Protein AF-A0A831SNY0-F1 (afdb_monomer_lite)

Secondary structure (DSSP, 8-state):
-HHHHHHTT-SS--HHHHHHHHHHHHHHHHHHHHHIIIII--HHHHHHHHHHHTTPPPPTTTHHHHHHHHHTTSEEEETTEEEESSTHHHHHHHHHS---

pLDDT: mean 84.33, std 10.72, range [51.5, 95.12]

Sequence (100 aa):
MVEYLNAKNKKEAHQEDIDIAVKRMLTSAGVYFDHIWRSDSKDIEKQIMLSITYSKPLPEKSRLALRRLIKKEILCKERDRYKFYVPVFAEWIKENVDEE

Structure (mmCIF, N/CA/C/O backbone):
data_AF-A0A831SNY0-F1
#
_entry.id   AF-A0A831SNY0-F1
#
loop_
_atom_site.group_PDB
_atom_site.id
_atom_site.type_symbol
_atom_site.label_atom_id
_atom_site.label_alt_id
_atom_site.label_comp_id
_atom_site.label_asym_id
_atom_site.label_entity_id
_atom_site.label_seq_id
_atom_site.pdbx_PDB_ins_code
_atom_site.Cartn_x
_atom_site.Cartn_y
_atom_site.Cartn_z
_atom_site.occupancy
_atom_site.B_iso_or_equiv
_atom_site.auth_seq_id
_atom_site.auth_comp_id
_atom_site.auth_asym_id
_atom_site.auth_atom_id
_atom_site.pdbx_PDB_model_num
ATOM 1 N N . MET A 1 1 ? -15.552 -1.779 16.285 1.00 59.34 1 MET A N 1
ATOM 2 C CA . MET A 1 1 ? -16.036 -0.375 16.309 1.00 59.34 1 MET A CA 1
ATOM 3 C C . MET A 1 1 ? -17.364 -0.255 17.045 1.00 59.34 1 MET A C 1
ATOM 5 O O . MET A 1 1 ? -17.410 0.463 18.032 1.00 59.34 1 MET A O 1
ATOM 9 N N . VAL A 1 2 ? -18.396 -1.007 16.641 1.00 61.66 2 VAL A N 1
ATOM 10 C CA . VAL A 1 2 ? -19.705 -1.044 17.325 1.00 61.66 2 VAL A CA 1
ATOM 11 C C . VAL A 1 2 ? -19.565 -1.387 18.814 1.00 61.66 2 VAL A C 1
ATOM 13 O O . VAL A 1 2 ? -20.086 -0.671 19.654 1.00 61.66 2 VAL A O 1
ATOM 16 N N . GLU A 1 3 ? -18.753 -2.386 19.165 1.00 68.25 3 GLU A N 1
ATOM 17 C CA . GLU A 1 3 ? -18.493 -2.747 20.570 1.00 68.25 3 GLU A CA 1
ATOM 18 C C . GLU A 1 3 ? -17.814 -1.633 21.383 1.00 68.25 3 GLU A C 1
ATOM 20 O O . GLU A 1 3 ? -18.108 -1.461 22.558 1.00 68.25 3 GLU A O 1
ATOM 25 N N . TYR A 1 4 ? -16.939 -0.835 20.761 1.00 65.25 4 TYR A N 1
ATOM 26 C CA . TYR A 1 4 ? -16.270 0.291 21.422 1.00 65.25 4 TYR A CA 1
ATOM 27 C C . TYR A 1 4 ? -17.225 1.470 21.652 1.00 65.25 4 TYR A C 1
ATOM 29 O O . TYR A 1 4 ? -17.183 2.094 22.710 1.00 65.25 4 TYR A O 1
ATOM 37 N N . LEU A 1 5 ? -18.108 1.746 20.688 1.00 63.53 5 LEU A N 1
ATOM 38 C CA . LEU A 1 5 ? -19.162 2.753 20.825 1.00 63.53 5 LEU A CA 1
ATOM 39 C C . LEU A 1 5 ? -20.203 2.329 21.871 1.00 63.53 5 LEU A C 1
ATOM 41 O O . LEU A 1 5 ? -20.567 3.134 22.728 1.00 63.53 5 LEU A O 1
ATOM 45 N N . ASN A 1 6 ? -20.586 1.048 21.871 1.00 71.56 6 ASN A N 1
ATOM 46 C CA . ASN A 1 6 ? -21.494 0.461 22.857 1.00 71.56 6 ASN A CA 1
ATOM 47 C C . ASN A 1 6 ? -20.893 0.487 24.268 1.00 71.56 6 ASN A C 1
ATOM 49 O O . ASN A 1 6 ? -21.571 0.886 25.210 1.00 71.56 6 ASN A O 1
ATOM 53 N N . ALA A 1 7 ? -19.605 0.156 24.419 1.00 72.69 7 ALA A N 1
ATOM 54 C CA . ALA A 1 7 ? -18.897 0.264 25.697 1.00 72.69 7 ALA A CA 1
ATOM 55 C C . ALA A 1 7 ? -18.819 1.712 26.218 1.00 72.69 7 ALA A C 1
ATOM 57 O O . ALA A 1 7 ? -18.719 1.929 27.424 1.00 72.69 7 ALA A O 1
ATOM 58 N N . LYS A 1 8 ? -18.888 2.707 25.324 1.00 71.00 8 LYS A N 1
ATOM 59 C CA . LYS A 1 8 ? -18.956 4.135 25.667 1.00 71.00 8 LYS A CA 1
ATOM 60 C C . LYS A 1 8 ? -20.384 4.694 25.734 1.00 71.00 8 LYS A C 1
ATOM 62 O O . LYS A 1 8 ? -20.532 5.898 25.924 1.00 71.00 8 LYS A O 1
ATOM 67 N N . ASN A 1 9 ? -21.420 3.859 25.584 1.00 74.56 9 ASN A N 1
ATOM 68 C CA . ASN A 1 9 ? -22.834 4.266 25.535 1.00 74.56 9 ASN A CA 1
ATOM 69 C C . ASN A 1 9 ? -23.129 5.403 24.531 1.00 74.56 9 ASN A C 1
ATOM 71 O O . ASN A 1 9 ? -24.075 6.177 24.697 1.00 74.56 9 ASN A O 1
ATOM 75 N N . LYS A 1 10 ? -22.318 5.518 23.474 1.00 65.25 10 LYS A N 1
ATOM 76 C CA . LYS A 1 10 ? -22.508 6.529 22.432 1.00 65.25 10 LYS A CA 1
ATOM 77 C C . LYS A 1 10 ? -23.551 6.043 21.427 1.00 65.25 10 LYS A C 1
ATOM 79 O O . LYS A 1 10 ? -23.416 4.957 20.872 1.00 65.25 10 LYS A O 1
ATOM 84 N N . LYS A 1 11 ? -24.579 6.865 21.187 1.00 71.44 11 LYS A N 1
ATOM 85 C CA . LYS A 1 11 ? -25.629 6.614 20.180 1.00 71.44 11 LYS A CA 1
ATOM 86 C C . LYS A 1 11 ? -25.254 7.107 18.780 1.00 71.44 11 LYS A C 1
ATOM 88 O O . LYS A 1 11 ? -25.817 6.628 17.804 1.00 71.44 11 LYS A O 1
ATOM 93 N N . GLU A 1 12 ? -24.293 8.022 18.693 1.00 72.75 12 GLU A N 1
ATOM 94 C CA . GLU A 1 12 ? -23.786 8.602 17.450 1.00 72.75 12 GLU A CA 1
ATOM 95 C C . GLU A 1 12 ? -22.256 8.504 17.435 1.00 72.75 12 GLU A C 1
ATOM 97 O O . GLU A 1 12 ? -21.601 8.673 18.469 1.00 72.75 12 GLU A O 1
ATOM 102 N N . ALA A 1 13 ? -21.685 8.183 16.273 1.00 68.88 13 ALA A N 1
ATOM 103 C CA . ALA A 1 13 ? -20.241 8.160 16.077 1.00 68.88 13 ALA A CA 1
ATOM 104 C C . ALA A 1 13 ? -19.777 9.548 15.631 1.00 68.88 13 ALA A C 1
ATOM 106 O O . ALA A 1 13 ? -20.222 10.047 14.597 1.00 68.88 13 ALA A O 1
ATOM 107 N N . HIS A 1 14 ? -18.868 10.151 16.391 1.00 77.31 14 HIS A N 1
ATOM 108 C CA . HIS A 1 14 ? -18.211 11.389 15.981 1.00 77.31 14 HIS A CA 1
ATOM 109 C C . HIS A 1 14 ? -16.896 11.078 15.261 1.00 77.31 14 HIS A C 1
ATOM 111 O O . HIS A 1 14 ? -16.378 9.963 15.349 1.00 77.31 14 HIS A O 1
ATOM 117 N N . GLN A 1 15 ? -16.340 12.069 14.559 1.00 75.19 15 GLN A N 1
ATOM 118 C CA . GLN A 1 15 ? -15.098 11.915 13.792 1.00 75.19 15 GLN A CA 1
ATOM 119 C C . GLN A 1 15 ? -13.963 11.308 14.632 1.00 75.19 15 GLN A C 1
ATOM 121 O O . GLN A 1 15 ? -13.292 10.385 14.190 1.00 75.19 15 GLN A O 1
ATOM 126 N N . GLU A 1 16 ? -13.831 11.717 15.893 1.00 75.56 16 GLU A N 1
ATOM 127 C CA . GLU A 1 16 ? -12.830 11.173 16.818 1.00 75.56 16 GLU A CA 1
ATOM 128 C C . GLU A 1 16 ? -12.983 9.662 17.062 1.00 75.56 16 GLU A C 1
ATOM 130 O O . GLU A 1 16 ? -12.000 8.940 17.230 1.00 75.56 16 GLU A O 1
ATOM 135 N N . ASP A 1 17 ? -14.216 9.147 17.081 1.00 71.56 17 ASP A N 1
ATOM 136 C CA . ASP A 1 17 ? -14.464 7.717 17.260 1.00 71.56 17 ASP A CA 1
ATOM 137 C C . ASP A 1 17 ? -14.088 6.926 15.995 1.00 71.56 17 ASP A C 1
ATOM 139 O O . ASP A 1 17 ? -13.619 5.786 16.096 1.00 71.56 17 ASP A O 1
ATOM 143 N N . ILE A 1 18 ? -14.253 7.545 14.819 1.00 73.50 18 ILE A N 1
ATOM 144 C CA . ILE A 1 18 ? -13.765 7.026 13.536 1.00 73.50 18 ILE A CA 1
ATOM 145 C C . ILE A 1 18 ? -12.238 6.981 13.557 1.00 73.50 18 ILE A C 1
ATOM 147 O O . ILE A 1 18 ? -11.663 5.924 13.295 1.00 73.50 18 ILE A O 1
ATOM 151 N N . ASP A 1 19 ? -11.582 8.065 13.962 1.00 73.38 19 ASP A N 1
ATOM 152 C CA . ASP A 1 19 ? -10.121 8.154 14.001 1.00 73.38 19 ASP A CA 1
ATOM 153 C C . ASP A 1 19 ? -9.514 7.116 14.959 1.00 73.38 19 ASP A C 1
ATOM 155 O O . ASP A 1 19 ? -8.515 6.467 14.644 1.00 73.38 19 ASP A O 1
ATOM 159 N N . ILE A 1 20 ? -10.147 6.877 16.114 1.00 75.38 20 ILE A N 1
ATOM 160 C CA . ILE A 1 20 ? -9.724 5.828 17.055 1.00 75.38 20 ILE A CA 1
ATOM 161 C C . ILE A 1 20 ? -9.901 4.433 16.449 1.00 75.38 20 ILE A C 1
ATOM 163 O O . ILE A 1 20 ? -9.044 3.564 16.637 1.00 75.38 20 ILE A O 1
ATOM 167 N N . ALA A 1 21 ? -11.000 4.189 15.736 1.00 72.50 21 ALA A N 1
ATOM 168 C CA . ALA A 1 21 ? -11.224 2.911 15.071 1.00 72.50 21 ALA A CA 1
ATOM 169 C C . ALA A 1 21 ? -10.194 2.669 13.958 1.00 72.50 21 ALA A C 1
ATOM 171 O O . ALA A 1 21 ? -9.653 1.566 13.870 1.00 72.50 21 ALA A O 1
ATOM 172 N N . VAL A 1 22 ? -9.873 3.702 13.176 1.00 68.94 22 VAL A N 1
ATOM 173 C CA . VAL A 1 22 ? -8.832 3.667 12.142 1.00 68.94 22 VAL A CA 1
ATOM 174 C C . VAL A 1 22 ? -7.467 3.397 12.766 1.00 68.94 22 VAL A C 1
ATOM 176 O O . VAL A 1 22 ? -6.788 2.479 12.318 1.00 68.94 22 VAL A O 1
ATOM 179 N N . LYS A 1 23 ? -7.096 4.086 13.854 1.00 69.19 23 LYS A N 1
ATOM 180 C CA . LYS A 1 23 ? -5.837 3.832 14.579 1.00 69.19 23 LYS A CA 1
ATOM 181 C C . LYS A 1 23 ? -5.736 2.403 15.102 1.00 69.19 23 LYS A C 1
ATOM 183 O O . LYS A 1 23 ? -4.704 1.762 14.941 1.00 69.19 23 LYS A O 1
ATOM 188 N N . ARG A 1 24 ? -6.811 1.865 15.686 1.00 71.56 24 ARG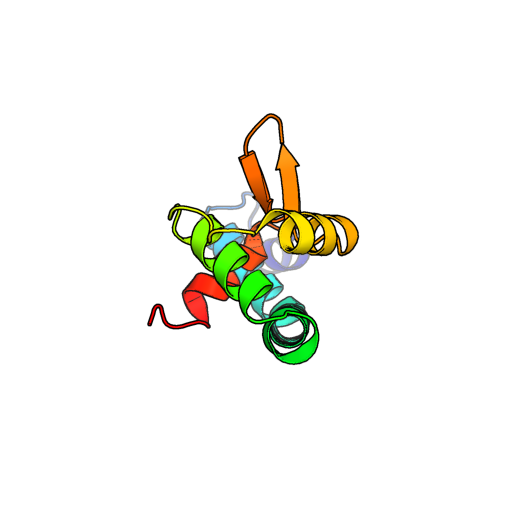 A N 1
ATOM 189 C CA . ARG A 1 24 ? -6.830 0.466 16.150 1.00 71.56 24 ARG A CA 1
ATOM 190 C C . ARG A 1 24 ? -6.693 -0.516 14.991 1.00 71.56 24 ARG A C 1
ATOM 192 O O . ARG A 1 24 ? -5.938 -1.476 15.103 1.00 71.56 24 ARG A O 1
ATOM 199 N N . MET A 1 25 ? -7.382 -0.258 13.879 1.00 71.38 25 MET A N 1
ATOM 200 C CA . MET A 1 25 ? -7.252 -1.065 12.667 1.00 71.38 25 MET A CA 1
ATOM 201 C C . MET A 1 25 ? -5.828 -0.997 12.105 1.00 71.38 25 MET A C 1
ATOM 203 O O . MET A 1 25 ? -5.278 -2.034 11.758 1.00 71.38 25 MET A O 1
ATOM 207 N N . LEU A 1 26 ? -5.216 0.190 12.078 1.00 67.56 26 LEU A N 1
ATOM 208 C CA . LEU A 1 26 ? -3.819 0.408 11.700 1.00 67.56 26 LEU A CA 1
ATOM 209 C C . LEU A 1 26 ? -2.858 -0.366 12.597 1.00 67.56 26 LEU A C 1
ATOM 211 O O . LEU A 1 26 ? -1.929 -0.969 12.085 1.00 67.56 26 LEU A O 1
ATOM 215 N N . THR A 1 27 ? -3.080 -0.412 13.911 1.00 67.44 27 THR A N 1
ATOM 216 C CA . THR A 1 27 ? -2.237 -1.211 14.816 1.00 67.44 27 THR A CA 1
ATOM 217 C C . THR A 1 27 ? -2.350 -2.706 14.512 1.00 67.44 27 THR A C 1
ATOM 219 O O . THR A 1 27 ? -1.340 -3.403 14.467 1.00 67.44 27 THR A O 1
ATOM 222 N N . SER A 1 28 ? -3.560 -3.212 14.257 1.00 70.38 28 SER A N 1
ATOM 223 C CA . SER A 1 28 ? -3.776 -4.630 13.937 1.00 70.38 28 SER A CA 1
ATOM 224 C C . SER A 1 28 ? -3.287 -5.013 12.534 1.00 70.38 28 SER A C 1
ATOM 226 O O . SER A 1 28 ? -2.750 -6.101 12.349 1.00 70.38 28 SER A O 1
ATOM 228 N N . ALA A 1 29 ? -3.445 -4.124 11.552 1.00 77.44 29 ALA A N 1
ATOM 229 C CA . ALA A 1 29 ? -2.991 -4.316 10.174 1.00 77.44 29 ALA A CA 1
ATOM 230 C C . ALA A 1 29 ? -1.530 -3.890 9.958 1.00 77.44 29 ALA A C 1
ATOM 232 O O . ALA A 1 29 ? -0.940 -4.222 8.935 1.00 77.44 29 ALA A O 1
ATOM 233 N N . GLY A 1 30 ? -0.927 -3.185 10.915 1.00 81.31 30 GLY A N 1
ATOM 234 C CA . GLY A 1 30 ? 0.400 -2.588 10.788 1.00 81.31 30 GLY A CA 1
ATOM 235 C C . GLY A 1 30 ? 1.491 -3.626 10.576 1.00 81.31 30 GLY A C 1
ATOM 236 O O . GLY A 1 30 ? 2.376 -3.407 9.764 1.00 81.31 30 GLY A O 1
ATOM 237 N N . VAL A 1 31 ? 1.379 -4.798 11.209 1.00 84.81 31 VAL A N 1
ATOM 238 C CA . VAL A 1 31 ? 2.301 -5.926 10.978 1.00 84.81 31 VAL A CA 1
ATOM 239 C C . VAL A 1 31 ? 2.191 -6.451 9.543 1.00 84.81 31 VAL A C 1
ATOM 241 O O . VAL A 1 31 ? 3.195 -6.781 8.920 1.00 84.81 31 VAL A O 1
ATOM 244 N N . TYR A 1 32 ? 0.975 -6.499 8.995 1.00 85.19 32 TYR A N 1
ATOM 245 C CA . TYR A 1 32 ? 0.746 -6.915 7.613 1.00 85.19 32 TYR A CA 1
ATOM 246 C C . TYR A 1 32 ? 1.292 -5.883 6.617 1.00 85.19 32 TYR A C 1
ATOM 248 O O . TYR A 1 32 ? 1.975 -6.250 5.664 1.00 85.19 32 TYR A O 1
ATOM 256 N N . PHE A 1 33 ? 1.055 -4.593 6.859 1.00 90.56 33 PHE A N 1
ATOM 257 C CA . PHE A 1 33 ? 1.593 -3.513 6.030 1.00 90.56 33 PHE A CA 1
ATOM 258 C C . PHE A 1 33 ? 3.118 -3.424 6.103 1.00 90.56 33 PHE A C 1
ATOM 260 O O . PHE A 1 33 ? 3.755 -3.281 5.061 1.00 90.56 33 PHE A O 1
ATOM 267 N N . ASP A 1 34 ? 3.704 -3.598 7.288 1.00 90.88 34 ASP A N 1
ATOM 268 C CA . ASP A 1 34 ? 5.155 -3.660 7.467 1.00 90.88 34 ASP A CA 1
ATOM 269 C C . ASP A 1 34 ? 5.757 -4.844 6.705 1.00 90.88 34 ASP A C 1
ATOM 271 O O . ASP A 1 34 ? 6.744 -4.676 5.990 1.00 90.88 34 ASP A O 1
ATOM 275 N N . HIS A 1 35 ? 5.118 -6.016 6.755 1.00 90.50 35 HIS A N 1
ATOM 276 C CA . HIS A 1 35 ? 5.550 -7.176 5.980 1.00 90.50 35 HIS A CA 1
ATOM 277 C C . HIS A 1 35 ? 5.467 -6.925 4.469 1.00 90.50 35 HIS A C 1
ATOM 279 O O . HIS A 1 35 ? 6.438 -7.176 3.747 1.00 90.50 35 HIS A O 1
ATOM 285 N N . ILE A 1 36 ? 4.351 -6.361 3.984 1.00 91.44 36 ILE A N 1
ATOM 286 C CA . ILE A 1 36 ? 4.223 -5.989 2.570 1.00 91.44 36 ILE A CA 1
ATOM 287 C C . ILE A 1 36 ? 5.329 -5.014 2.176 1.00 91.44 36 ILE A C 1
ATOM 289 O O . ILE A 1 36 ? 5.956 -5.173 1.126 1.00 91.44 36 ILE A O 1
ATOM 293 N N . TRP A 1 37 ? 5.555 -3.994 3.000 1.00 93.44 37 TRP A N 1
ATOM 294 C CA . TRP A 1 37 ? 6.529 -2.951 2.737 1.00 93.44 37 TRP A CA 1
ATOM 295 C C . TRP A 1 37 ? 7.950 -3.510 2.720 1.00 93.44 37 TRP A C 1
ATOM 297 O O . TRP A 1 37 ? 8.664 -3.330 1.736 1.00 93.44 37 TRP A O 1
ATOM 307 N N . ARG A 1 38 ? 8.375 -4.214 3.770 1.00 92.06 38 ARG A N 1
ATOM 308 C CA . ARG A 1 38 ? 9.767 -4.653 3.941 1.00 92.06 38 ARG A CA 1
ATOM 309 C C . ARG A 1 38 ? 10.118 -5.889 3.126 1.00 92.06 38 ARG A C 1
ATOM 311 O O . ARG A 1 38 ? 11.217 -5.936 2.576 1.00 92.06 38 ARG A O 1
ATOM 318 N N . SER A 1 39 ? 9.224 -6.872 3.069 1.00 89.12 39 SER A N 1
ATOM 319 C CA . SER A 1 39 ? 9.533 -8.215 2.567 1.00 89.12 39 SER A CA 1
ATOM 320 C C . SER A 1 39 ? 8.968 -8.474 1.175 1.00 89.12 39 SER A C 1
ATOM 322 O O . SER A 1 39 ? 9.682 -8.999 0.320 1.00 89.12 39 SER A O 1
ATOM 324 N N . ASP A 1 40 ? 7.728 -8.057 0.91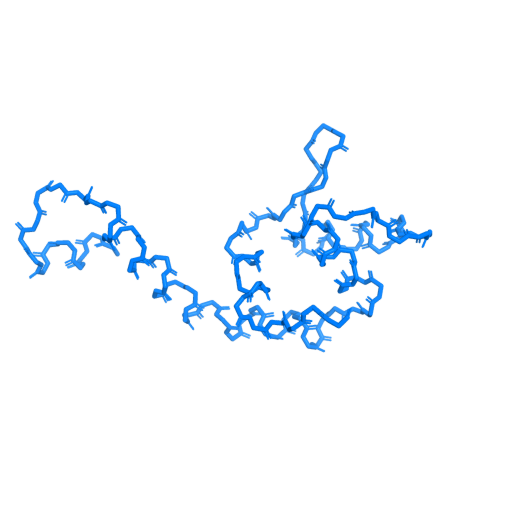0 1.00 89.56 40 ASP A N 1
ATOM 325 C CA . ASP A 1 40 ? 7.059 -8.409 -0.349 1.00 89.56 40 ASP A CA 1
ATOM 326 C C . ASP A 1 40 ? 7.184 -7.346 -1.443 1.00 89.56 40 ASP A C 1
ATOM 328 O O . ASP A 1 40 ? 6.878 -7.634 -2.606 1.00 89.56 40 ASP A O 1
ATOM 332 N N . SER A 1 41 ? 7.634 -6.133 -1.119 1.00 91.44 41 SER A N 1
ATOM 333 C CA . SER A 1 41 ? 7.736 -5.021 -2.073 1.00 91.44 41 SER A CA 1
ATOM 334 C C . SER A 1 41 ? 9.172 -4.753 -2.507 1.00 91.44 41 SER A C 1
ATOM 336 O O . SER A 1 41 ? 10.073 -4.548 -1.693 1.00 91.44 41 SER A O 1
ATOM 338 N N . LYS A 1 42 ? 9.379 -4.689 -3.825 1.00 93.56 42 LYS A N 1
ATOM 339 C CA . LYS A 1 42 ? 10.662 -4.269 -4.421 1.00 93.56 42 LYS A CA 1
ATOM 340 C C . LYS A 1 42 ? 10.831 -2.752 -4.351 1.00 93.56 42 LYS A C 1
ATOM 342 O O . LYS A 1 42 ? 9.841 -2.034 -4.286 1.00 93.56 42 LYS A O 1
ATOM 347 N N . ASP A 1 43 ? 12.053 -2.248 -4.492 1.00 92.56 43 ASP A N 1
ATOM 348 C CA . ASP A 1 43 ? 12.327 -0.802 -4.381 1.00 92.56 43 ASP A CA 1
ATOM 349 C C . ASP A 1 43 ? 11.524 0.043 -5.374 1.00 92.56 43 ASP A C 1
ATOM 351 O O . ASP A 1 43 ? 10.920 1.042 -5.001 1.00 92.56 43 ASP A O 1
ATOM 355 N N . ILE A 1 44 ? 11.399 -0.413 -6.623 1.00 94.06 44 ILE A N 1
ATOM 356 C CA . ILE A 1 44 ? 10.550 0.262 -7.615 1.00 94.06 44 ILE A CA 1
ATOM 357 C C . ILE A 1 44 ? 9.058 0.231 -7.238 1.00 94.06 44 ILE A C 1
ATOM 359 O O . ILE A 1 44 ? 8.317 1.154 -7.563 1.00 94.06 44 ILE A O 1
ATOM 363 N N . GLU A 1 45 ? 8.600 -0.820 -6.551 1.00 94.62 45 GLU A N 1
ATOM 364 C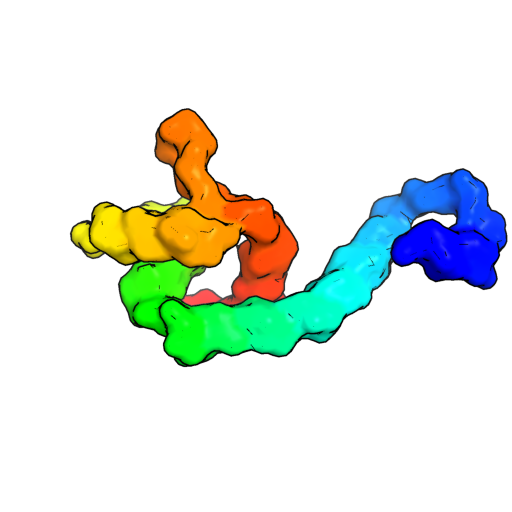 CA . GLU A 1 45 ? 7.221 -0.938 -6.062 1.00 94.62 45 GLU A CA 1
ATOM 365 C C . GLU A 1 45 ? 6.994 0.016 -4.876 1.00 94.62 45 GLU A C 1
ATOM 367 O O . GLU A 1 45 ? 5.985 0.719 -4.854 1.00 94.62 45 GLU A O 1
ATOM 372 N N . LYS A 1 46 ? 7.967 0.122 -3.960 1.00 95.12 46 LYS A N 1
ATOM 373 C CA . LYS A 1 46 ? 7.979 1.101 -2.860 1.00 95.12 46 LYS A CA 1
ATOM 374 C C . LYS A 1 46 ? 7.947 2.536 -3.376 1.00 95.12 46 LYS A C 1
ATOM 376 O O . LYS A 1 46 ? 7.102 3.311 -2.941 1.00 95.12 46 LYS A O 1
ATOM 381 N N . GLN A 1 47 ? 8.785 2.870 -4.358 1.00 94.69 47 GLN A N 1
ATOM 382 C CA . GLN A 1 47 ? 8.792 4.200 -4.976 1.00 94.69 47 GLN A CA 1
ATOM 383 C C . GLN A 1 47 ? 7.449 4.544 -5.625 1.00 94.69 47 GLN A C 1
ATOM 385 O O . GLN A 1 47 ? 6.961 5.656 -5.467 1.00 94.69 47 GLN A O 1
ATOM 390 N N . ILE A 1 48 ? 6.811 3.594 -6.315 1.00 94.88 48 ILE A N 1
ATOM 391 C CA . ILE A 1 48 ? 5.466 3.799 -6.874 1.00 94.88 48 ILE A CA 1
ATOM 392 C C . ILE A 1 48 ? 4.441 4.063 -5.766 1.00 94.88 48 ILE A C 1
ATOM 394 O O . ILE A 1 48 ? 3.624 4.972 -5.906 1.00 94.88 48 ILE A O 1
ATOM 398 N N . MET A 1 49 ? 4.469 3.279 -4.685 1.00 94.94 49 MET A N 1
ATOM 399 C CA . MET A 1 49 ? 3.567 3.465 -3.547 1.00 94.94 49 MET A CA 1
ATOM 400 C C . MET A 1 49 ? 3.766 4.842 -2.900 1.00 94.94 49 MET A C 1
ATOM 402 O O . MET A 1 49 ? 2.779 5.539 -2.691 1.00 94.94 49 MET A O 1
ATOM 406 N N . LEU A 1 50 ? 5.013 5.284 -2.697 1.00 95.06 50 LEU A N 1
ATOM 407 C CA . LEU A 1 50 ? 5.331 6.639 -2.223 1.00 95.06 50 LEU A CA 1
ATOM 408 C C . LEU A 1 50 ? 4.813 7.710 -3.185 1.00 95.06 50 LEU A C 1
ATOM 410 O O . LEU A 1 50 ? 4.132 8.639 -2.756 1.00 95.06 50 LEU A O 1
ATOM 414 N N . SER A 1 51 ? 5.056 7.563 -4.490 1.00 94.12 51 SER A N 1
ATOM 415 C CA . SER A 1 51 ? 4.560 8.518 -5.483 1.00 94.12 51 SER A CA 1
ATOM 416 C C . SER A 1 51 ? 3.039 8.655 -5.442 1.00 94.12 51 SER A C 1
ATOM 418 O O . SER A 1 51 ? 2.523 9.764 -5.541 1.00 94.12 51 SER A O 1
ATOM 420 N N . ILE A 1 52 ? 2.305 7.558 -5.249 1.00 93.88 52 ILE A N 1
ATOM 421 C CA . ILE A 1 52 ? 0.842 7.601 -5.120 1.00 93.88 52 ILE A CA 1
ATOM 422 C C . ILE A 1 52 ? 0.430 8.254 -3.794 1.00 93.88 52 ILE A C 1
ATOM 424 O O . ILE A 1 52 ? -0.452 9.113 -3.802 1.00 93.88 52 ILE A O 1
ATOM 428 N N . THR A 1 53 ? 1.073 7.895 -2.680 1.00 94.25 53 THR A N 1
ATOM 429 C CA . THR A 1 53 ? 0.791 8.452 -1.345 1.00 94.25 53 THR A CA 1
ATOM 430 C C . THR A 1 53 ? 0.989 9.969 -1.297 1.00 94.25 53 THR A C 1
ATOM 432 O O . THR A 1 53 ? 0.132 10.680 -0.774 1.00 94.25 53 THR A O 1
ATOM 435 N N . TYR A 1 54 ? 2.074 10.472 -1.891 1.00 93.00 54 TYR A N 1
ATOM 436 C CA . TYR A 1 54 ? 2.439 11.895 -1.888 1.00 93.00 54 TYR A CA 1
ATOM 437 C C . TYR A 1 54 ? 2.037 12.639 -3.169 1.00 93.00 54 TYR A C 1
ATOM 439 O O . TYR A 1 54 ? 2.423 13.787 -3.370 1.00 93.00 54 TYR A O 1
ATOM 447 N N . SER A 1 55 ? 1.254 12.007 -4.050 1.00 90.88 55 SER A N 1
ATOM 448 C CA . SER A 1 55 ? 0.830 12.586 -5.337 1.00 90.88 55 SER A CA 1
ATOM 449 C C . SER A 1 55 ? 1.993 13.096 -6.213 1.00 90.88 55 SER A C 1
ATOM 451 O O . SER A 1 55 ? 1.849 14.076 -6.945 1.00 90.88 55 SER A O 1
ATOM 453 N N . LYS A 1 56 ? 3.146 12.419 -6.160 1.00 91.94 56 LYS A N 1
ATOM 454 C CA . LYS A 1 56 ? 4.319 12.688 -7.003 1.00 91.94 56 LYS A CA 1
ATOM 455 C C . LYS A 1 56 ? 4.231 11.940 -8.344 1.00 91.94 56 LYS A C 1
ATOM 457 O O . LYS A 1 56 ? 3.499 10.953 -8.465 1.00 91.94 56 LYS A O 1
ATOM 462 N N . PRO A 1 57 ? 5.001 12.361 -9.364 1.00 91.62 57 PRO A N 1
ATOM 463 C CA . PRO A 1 57 ? 5.136 11.606 -10.604 1.00 91.62 57 PRO A CA 1
ATOM 464 C C . PRO A 1 57 ? 5.581 10.160 -10.351 1.00 91.62 57 PRO A C 1
ATOM 466 O O . PRO A 1 57 ? 6.367 9.879 -9.444 1.00 91.62 57 PRO A O 1
ATOM 469 N N . LEU A 1 58 ? 5.080 9.230 -11.166 1.00 91.38 58 LEU A N 1
ATOM 470 C CA . LEU A 1 58 ? 5.517 7.838 -11.104 1.00 91.38 58 LEU A CA 1
ATOM 471 C C . LEU A 1 58 ? 6.929 7.701 -11.696 1.00 91.38 58 LEU A C 1
ATOM 473 O O . LEU A 1 58 ? 7.214 8.344 -12.708 1.00 91.38 58 LEU A O 1
ATOM 477 N N . PRO A 1 59 ? 7.778 6.817 -11.142 1.00 90.62 59 PRO A N 1
ATOM 478 C CA . PRO A 1 59 ? 9.089 6.534 -11.710 1.00 90.62 59 PRO A CA 1
ATOM 479 C C . PRO A 1 59 ? 9.012 6.080 -13.173 1.00 90.62 59 PRO A C 1
ATOM 481 O O . PRO A 1 59 ? 8.054 5.407 -13.594 1.00 90.62 59 PRO A O 1
ATOM 484 N N . GLU A 1 60 ? 10.060 6.384 -13.940 1.00 85.69 60 GLU A N 1
ATOM 485 C CA . GLU A 1 60 ? 10.224 5.844 -15.287 1.00 85.69 60 GLU A CA 1
ATOM 486 C C . GLU A 1 60 ? 10.216 4.305 -15.259 1.00 85.69 60 GLU A C 1
ATOM 488 O O . GLU A 1 60 ? 10.670 3.667 -14.311 1.00 85.69 60 GLU A O 1
ATOM 493 N N . LYS A 1 61 ? 9.679 3.673 -16.312 1.00 86.44 61 LYS A N 1
ATOM 494 C CA . LYS A 1 61 ? 9.599 2.199 -16.445 1.00 86.44 61 LYS A CA 1
ATOM 495 C C . LYS A 1 61 ? 8.787 1.487 -15.339 1.00 86.44 61 LYS A C 1
ATOM 497 O O . LYS A 1 61 ? 8.911 0.277 -15.151 1.00 86.44 61 LYS A O 1
ATOM 502 N N . SER A 1 62 ? 7.849 2.180 -14.696 1.00 90.88 62 SER A N 1
ATOM 503 C CA . SER A 1 62 ? 6.957 1.645 -13.646 1.00 90.88 62 SER A CA 1
ATOM 504 C C . SER A 1 62 ? 5.920 0.604 -14.109 1.00 90.88 62 SER A C 1
ATOM 506 O O . SER A 1 62 ? 5.319 -0.081 -13.282 1.00 90.88 62 SER A O 1
ATOM 508 N N . ARG A 1 63 ? 5.708 0.411 -15.421 1.00 91.19 63 ARG A N 1
ATOM 509 C CA . ARG A 1 63 ? 4.604 -0.409 -15.976 1.00 91.19 63 ARG A CA 1
ATOM 510 C C . ARG A 1 63 ? 4.547 -1.849 -15.446 1.00 91.19 63 ARG A C 1
ATOM 512 O O . ARG A 1 63 ? 3.460 -2.349 -15.160 1.00 91.19 63 ARG A O 1
ATOM 519 N N . LEU A 1 64 ? 5.688 -2.536 -15.347 1.00 93.31 64 LEU A N 1
ATOM 520 C CA . LEU A 1 64 ? 5.732 -3.921 -14.853 1.00 93.31 64 LEU A CA 1
ATOM 521 C C . LEU A 1 64 ? 5.480 -3.996 -13.342 1.00 93.31 64 LEU A C 1
ATOM 523 O O . LEU A 1 64 ? 4.767 -4.890 -12.891 1.00 93.31 64 LEU A O 1
ATOM 527 N N . ALA A 1 65 ? 6.031 -3.051 -12.582 1.00 94.12 65 ALA A N 1
ATOM 528 C CA . ALA A 1 65 ? 5.849 -2.964 -11.137 1.00 94.12 65 ALA A CA 1
ATOM 529 C C . ALA A 1 65 ? 4.397 -2.609 -10.767 1.00 94.12 65 ALA A C 1
ATOM 531 O O . ALA A 1 65 ? 3.807 -3.273 -9.922 1.00 94.12 65 ALA A O 1
ATOM 532 N N . LEU A 1 66 ? 3.763 -1.681 -11.495 1.00 93.69 66 LEU A N 1
ATOM 533 C CA . LEU A 1 66 ? 2.333 -1.370 -11.357 1.00 93.69 66 LEU A CA 1
ATOM 534 C C . LEU A 1 66 ? 1.452 -2.608 -11.551 1.00 93.69 66 LEU A C 1
ATOM 536 O O . LEU A 1 66 ? 0.559 -2.870 -10.752 1.00 93.69 66 LEU A O 1
ATOM 540 N N . ARG A 1 67 ? 1.720 -3.412 -12.589 1.00 93.50 67 ARG A N 1
ATOM 541 C CA . ARG A 1 67 ? 0.970 -4.658 -12.825 1.00 93.50 67 ARG A CA 1
ATOM 542 C C . ARG A 1 67 ? 1.123 -5.657 -11.681 1.00 93.50 67 ARG A C 1
ATOM 544 O O . ARG A 1 67 ? 0.157 -6.341 -11.357 1.00 93.50 67 ARG A O 1
ATOM 551 N N . ARG A 1 68 ? 2.313 -5.756 -11.078 1.00 93.56 68 ARG A N 1
ATOM 552 C CA . ARG A 1 68 ? 2.544 -6.627 -9.915 1.00 93.56 68 ARG A CA 1
ATOM 553 C C . ARG A 1 68 ? 1.785 -6.133 -8.693 1.00 93.56 68 ARG A C 1
ATOM 555 O O . ARG A 1 68 ? 1.099 -6.936 -8.077 1.00 93.56 68 ARG A O 1
ATOM 562 N N . LEU A 1 69 ? 1.854 -4.836 -8.398 1.00 94.06 69 LEU A N 1
ATOM 563 C CA . LEU A 1 69 ? 1.112 -4.221 -7.296 1.00 94.06 69 LEU A CA 1
ATOM 564 C C . LEU A 1 69 ? -0.404 -4.399 -7.448 1.00 94.06 69 LEU A C 1
ATOM 566 O O . LEU A 1 69 ? -1.083 -4.664 -6.462 1.00 94.06 69 LEU A O 1
ATOM 570 N N . ILE A 1 70 ? -0.923 -4.336 -8.678 1.00 93.94 70 ILE A N 1
ATOM 571 C CA . ILE A 1 70 ? -2.335 -4.631 -8.957 1.00 93.94 70 ILE A CA 1
ATOM 572 C C . ILE A 1 70 ? -2.656 -6.108 -8.747 1.00 93.94 70 ILE A C 1
ATOM 574 O O . ILE A 1 70 ? -3.648 -6.438 -8.108 1.00 93.94 70 ILE A O 1
ATOM 578 N N . LYS A 1 71 ? -1.811 -7.014 -9.251 1.00 93.31 71 LYS A N 1
ATOM 579 C CA . LYS A 1 71 ? -2.009 -8.461 -9.079 1.00 93.31 71 LYS A CA 1
ATOM 580 C C . LYS A 1 71 ? -1.954 -8.891 -7.605 1.00 93.31 71 LYS A C 1
ATOM 582 O O . LYS A 1 71 ? -2.602 -9.863 -7.246 1.00 93.31 71 LYS A O 1
ATOM 587 N N . LYS A 1 72 ? -1.174 -8.187 -6.782 1.00 90.00 72 LYS A N 1
ATOM 588 C CA . LYS A 1 72 ? -1.083 -8.380 -5.326 1.00 90.00 72 LYS A CA 1
ATOM 589 C C . LYS A 1 72 ? -2.239 -7.730 -4.553 1.00 90.00 72 LYS A C 1
ATOM 591 O O . LYS A 1 72 ? -2.202 -7.741 -3.333 1.00 90.00 72 LYS A O 1
ATOM 596 N N . GLU A 1 73 ? -3.197 -7.104 -5.240 1.00 91.12 73 GLU A N 1
ATOM 597 C CA . GLU A 1 73 ? -4.299 -6.356 -4.617 1.00 91.12 73 GLU A CA 1
ATOM 598 C C . GLU A 1 73 ? -3.816 -5.235 -3.678 1.00 91.12 73 GLU A C 1
ATOM 600 O O . GLU A 1 73 ? -4.509 -4.832 -2.753 1.00 91.12 73 GLU A O 1
ATOM 605 N N . ILE A 1 74 ? -2.617 -4.694 -3.922 1.00 92.00 74 ILE A N 1
ATOM 606 C CA . ILE A 1 74 ? -2.093 -3.537 -3.183 1.00 92.00 74 ILE A CA 1
ATOM 607 C C . ILE A 1 74 ? -2.622 -2.251 -3.815 1.00 92.00 74 ILE A C 1
ATOM 609 O O . ILE A 1 74 ? -3.056 -1.332 -3.119 1.00 92.00 74 ILE A O 1
ATOM 613 N N . LEU A 1 75 ? -2.610 -2.198 -5.149 1.00 94.44 75 LEU A N 1
ATOM 614 C CA . LEU A 1 75 ? -3.155 -1.093 -5.926 1.00 94.44 75 LEU A CA 1
ATOM 615 C C . LEU A 1 75 ? -4.334 -1.556 -6.780 1.00 94.44 75 LEU A C 1
ATOM 617 O O . LEU A 1 75 ? -4.386 -2.689 -7.243 1.00 94.44 75 LEU A O 1
ATOM 621 N N . CYS A 1 76 ? -5.237 -0.641 -7.089 1.00 93.62 76 CYS A N 1
ATOM 622 C CA . CYS A 1 76 ? -6.231 -0.794 -8.138 1.00 93.62 76 CYS A CA 1
ATOM 623 C C . CYS A 1 76 ? -6.085 0.337 -9.159 1.00 93.62 76 CYS A C 1
ATOM 625 O O . CYS A 1 76 ? -5.590 1.426 -8.855 1.00 93.62 76 CYS A O 1
ATOM 627 N N . LYS A 1 77 ? -6.491 0.064 -10.402 1.00 91.38 77 LYS A N 1
ATOM 628 C CA . LYS A 1 77 ? -6.601 1.089 -11.440 1.00 91.38 77 LYS A CA 1
ATOM 629 C C . LYS A 1 77 ? -8.055 1.538 -11.514 1.00 91.38 77 LYS A C 1
ATOM 631 O O . LYS A 1 77 ? -8.922 0.745 -11.868 1.00 91.38 77 LYS A O 1
ATOM 636 N N . GLU A 1 78 ? -8.305 2.807 -11.228 1.00 88.38 78 GLU A N 1
ATOM 637 C CA . GLU A 1 78 ? -9.621 3.423 -11.348 1.00 88.38 78 GLU A CA 1
ATOM 638 C C . GLU A 1 78 ? -9.565 4.508 -12.428 1.00 88.38 78 GLU A C 1
ATOM 640 O O . GLU A 1 78 ? -8.891 5.531 -12.273 1.00 88.38 78 GLU A O 1
ATOM 645 N N . ARG A 1 79 ? -10.257 4.267 -13.549 1.00 84.38 79 ARG A N 1
ATOM 646 C CA . ARG A 1 79 ? -10.173 5.078 -14.777 1.00 84.38 79 ARG A CA 1
ATOM 647 C C . ARG A 1 79 ? -8.716 5.213 -15.244 1.00 84.38 79 ARG A C 1
ATOM 649 O O . ARG A 1 79 ? -8.160 4.248 -15.766 1.00 84.38 79 ARG A O 1
ATOM 656 N N . ASP A 1 80 ? -8.096 6.362 -14.983 1.00 83.88 80 ASP A N 1
ATOM 657 C CA . ASP A 1 80 ? -6.716 6.698 -15.353 1.00 83.88 80 ASP A CA 1
ATOM 658 C C . ASP A 1 80 ? -5.787 6.937 -14.158 1.00 83.88 80 ASP A C 1
ATOM 660 O O . ASP A 1 80 ? -4.657 7.394 -14.330 1.00 83.88 80 ASP A O 1
ATOM 664 N N . ARG A 1 81 ? -6.223 6.614 -12.936 1.00 88.38 81 ARG A N 1
ATOM 665 C CA . ARG A 1 81 ? -5.403 6.772 -11.729 1.00 88.38 81 ARG A CA 1
ATOM 666 C C . ARG A 1 81 ? -5.208 5.443 -11.015 1.00 88.38 81 ARG A C 1
ATOM 668 O O . ARG A 1 81 ? -6.062 4.561 -11.064 1.00 88.38 81 ARG A O 1
ATOM 675 N N . TYR A 1 82 ? -4.069 5.317 -10.345 1.00 92.94 82 TYR A N 1
ATOM 676 C CA . TYR A 1 82 ? -3.794 4.212 -9.436 1.00 92.94 82 TYR A CA 1
ATOM 677 C C . TYR A 1 82 ? -4.109 4.655 -8.013 1.00 92.94 82 TYR A C 1
ATOM 679 O O . TYR A 1 82 ? -3.776 5.776 -7.626 1.00 92.94 82 TYR A O 1
ATOM 687 N N . LYS A 1 83 ? -4.766 3.785 -7.253 1.00 93.69 83 LYS A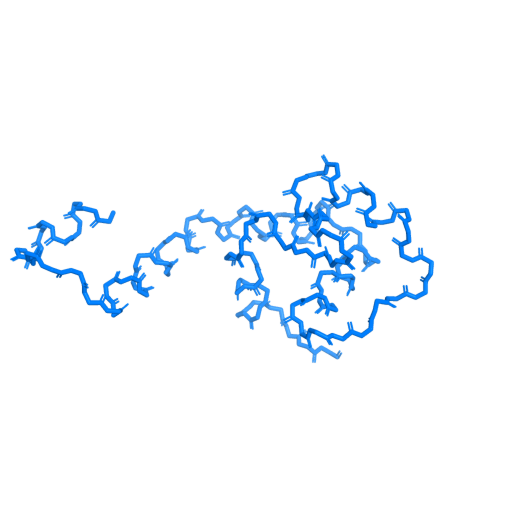 N 1
ATOM 688 C CA . LYS A 1 83 ? -5.106 4.005 -5.846 1.00 93.69 83 LYS A CA 1
ATOM 689 C C . LYS A 1 83 ? -4.773 2.760 -5.044 1.00 93.69 83 LYS A C 1
ATOM 691 O O . LYS A 1 83 ? -4.725 1.671 -5.609 1.00 93.69 83 LYS A O 1
ATOM 696 N N . PHE A 1 84 ? -4.566 2.913 -3.743 1.00 93.00 84 PHE A N 1
ATOM 697 C CA . PHE A 1 84 ? -4.458 1.765 -2.852 1.00 93.00 84 PHE A CA 1
ATOM 698 C C . PHE A 1 84 ? -5.794 1.038 -2.762 1.00 93.00 84 PHE A C 1
ATOM 700 O O . PHE A 1 84 ? -6.838 1.672 -2.604 1.0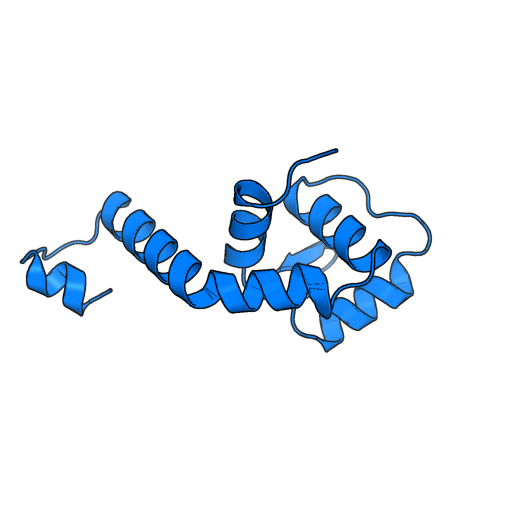0 93.00 84 PHE A O 1
ATOM 707 N N . TYR A 1 85 ? -5.746 -0.290 -2.843 1.00 89.94 85 TYR A N 1
ATOM 708 C CA . TYR A 1 85 ? -6.922 -1.132 -2.635 1.00 89.94 85 TYR A CA 1
ATOM 709 C C . TYR A 1 85 ? -7.438 -0.997 -1.197 1.00 89.94 85 TYR A C 1
ATOM 711 O O . TYR A 1 85 ? -8.640 -0.921 -0.962 1.00 89.94 85 TYR A O 1
ATOM 719 N N . VAL A 1 86 ? -6.508 -0.882 -0.242 1.00 88.94 86 VAL A N 1
ATOM 720 C CA . VAL A 1 86 ? -6.780 -0.540 1.155 1.00 88.94 86 VAL A CA 1
ATOM 721 C C . VAL A 1 86 ? -6.259 0.878 1.410 1.00 88.94 86 VAL A C 1
ATOM 723 O O . VAL A 1 86 ? -5.053 1.045 1.595 1.00 88.94 86 VAL A O 1
ATOM 726 N N . PRO A 1 87 ? -7.124 1.911 1.441 1.00 88.38 87 PRO A N 1
ATOM 727 C CA . PRO A 1 87 ? -6.695 3.309 1.575 1.00 88.38 87 PRO A CA 1
ATOM 728 C C . PRO A 1 87 ? -5.822 3.572 2.804 1.00 88.38 87 PRO A C 1
ATOM 730 O O . PRO A 1 87 ? -4.894 4.370 2.757 1.00 88.38 87 PRO A O 1
ATOM 733 N N . VAL A 1 88 ? -6.082 2.840 3.887 1.00 88.06 88 VAL A N 1
ATOM 734 C CA . VAL A 1 88 ? -5.359 2.955 5.156 1.00 88.06 88 VAL A CA 1
ATOM 735 C C . VAL A 1 88 ? -3.881 2.556 5.035 1.00 88.06 88 VAL A C 1
ATOM 737 O O . VAL A 1 88 ? -3.066 3.004 5.834 1.00 88.06 88 VAL A O 1
ATOM 740 N N . PHE A 1 89 ? -3.492 1.801 4.003 1.00 90.56 89 PHE A N 1
ATOM 741 C CA . PHE A 1 89 ? -2.079 1.517 3.754 1.00 90.56 89 PHE A CA 1
ATOM 742 C C . PHE A 1 89 ? -1.301 2.784 3.347 1.00 90.56 89 PHE A C 1
ATOM 744 O O . PHE A 1 89 ? -0.146 2.941 3.728 1.00 90.56 89 PHE A O 1
ATOM 751 N N . ALA A 1 90 ? -1.940 3.734 2.653 1.00 91.62 90 ALA A N 1
ATOM 752 C CA . ALA A 1 90 ? -1.319 5.023 2.349 1.00 91.62 90 ALA A CA 1
ATOM 753 C C . ALA A 1 90 ? -1.056 5.839 3.624 1.00 91.62 90 ALA A C 1
ATOM 755 O O . ALA A 1 90 ? 0.000 6.449 3.752 1.00 91.62 90 ALA A O 1
ATOM 756 N N . GLU A 1 91 ? -1.992 5.817 4.579 1.00 89.31 91 GLU A N 1
ATOM 757 C CA . GLU A 1 91 ? -1.816 6.473 5.881 1.00 89.31 91 GLU A CA 1
ATOM 758 C C . GLU A 1 91 ? -0.717 5.795 6.704 1.00 89.31 91 GLU A C 1
ATOM 760 O O . GLU A 1 91 ? 0.136 6.477 7.261 1.00 89.31 91 GLU A O 1
ATOM 765 N N . TRP A 1 92 ? -0.658 4.460 6.692 1.00 91.19 92 TRP A N 1
ATOM 766 C CA . TRP A 1 92 ? 0.435 3.730 7.335 1.00 91.19 92 TRP A CA 1
ATOM 767 C C . TRP A 1 92 ? 1.805 4.128 6.764 1.00 91.19 92 TRP A C 1
ATOM 769 O O . TRP A 1 92 ? 2.733 4.345 7.540 1.00 91.19 92 TRP A O 1
ATOM 779 N N . ILE A 1 93 ? 1.925 4.282 5.436 1.00 92.38 93 ILE A N 1
ATOM 780 C CA . ILE A 1 93 ? 3.163 4.761 4.795 1.00 92.38 93 ILE A CA 1
ATOM 781 C C . ILE A 1 93 ? 3.529 6.154 5.320 1.00 92.38 93 ILE A C 1
ATOM 783 O O . ILE A 1 93 ? 4.671 6.350 5.714 1.00 92.38 93 ILE A O 1
ATOM 787 N N . LYS A 1 94 ? 2.576 7.093 5.394 1.00 90.75 94 LYS A N 1
ATOM 788 C CA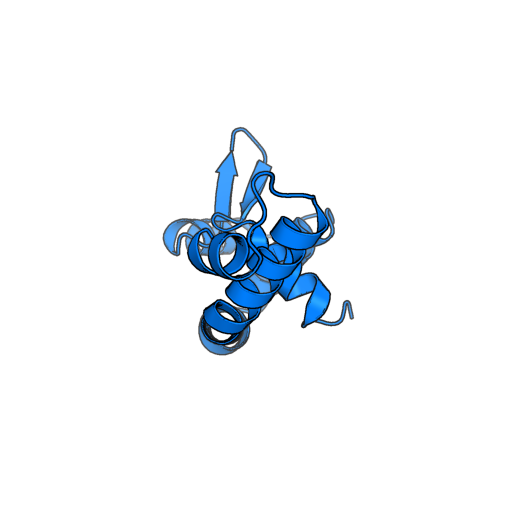 . LYS A 1 94 ? 2.839 8.451 5.911 1.00 90.75 94 LYS A CA 1
ATOM 789 C C . LYS A 1 94 ? 3.315 8.465 7.365 1.00 90.75 94 LYS A C 1
ATOM 791 O O . LYS A 1 94 ? 4.074 9.351 7.736 1.00 90.75 94 LYS A O 1
ATOM 796 N N . GLU A 1 95 ? 2.832 7.536 8.188 1.00 88.50 95 GLU A N 1
ATOM 797 C CA . GLU A 1 95 ? 3.177 7.462 9.613 1.00 88.50 95 GLU A CA 1
ATOM 798 C C . GLU A 1 95 ? 4.493 6.714 9.890 1.00 88.50 95 GLU A C 1
ATOM 800 O O . GLU A 1 95 ? 5.098 6.938 10.935 1.00 88.50 95 GLU A O 1
ATOM 805 N N . ASN A 1 96 ? 4.918 5.804 9.004 1.00 89.06 96 ASN A N 1
ATOM 806 C CA . ASN A 1 96 ? 5.988 4.833 9.295 1.00 89.06 96 ASN A CA 1
ATOM 807 C C . ASN A 1 96 ? 7.154 4.852 8.298 1.00 89.06 96 ASN A C 1
ATOM 809 O O . ASN A 1 96 ? 8.136 4.134 8.504 1.00 89.06 96 ASN A O 1
ATOM 813 N N . VAL A 1 97 ? 7.049 5.609 7.207 1.00 87.38 97 VAL A N 1
ATOM 814 C CA . VAL A 1 97 ? 8.089 5.711 6.182 1.00 87.38 97 VAL A CA 1
ATOM 815 C C . VAL A 1 97 ? 8.475 7.174 6.028 1.00 87.38 97 VAL A C 1
ATOM 817 O O . VAL A 1 97 ? 7.664 7.991 5.597 1.00 87.38 97 VAL A O 1
ATOM 820 N N . ASP A 1 98 ? 9.723 7.486 6.363 1.00 75.19 98 ASP A N 1
ATOM 821 C CA . ASP A 1 98 ? 10.278 8.814 6.142 1.00 75.19 98 ASP A CA 1
ATOM 822 C C . ASP A 1 98 ? 10.414 9.089 4.637 1.00 75.19 98 ASP A C 1
ATOM 824 O O . ASP A 1 98 ? 10.830 8.233 3.850 1.00 75.19 98 ASP A O 1
ATOM 828 N N . GLU A 1 99 ? 10.030 10.295 4.228 1.00 63.34 99 GLU A N 1
ATOM 829 C CA . GLU A 1 99 ? 10.233 10.787 2.870 1.00 63.34 99 GLU A CA 1
ATOM 830 C C . GLU A 1 99 ? 11.700 11.229 2.729 1.00 63.34 99 GLU A C 1
ATOM 832 O O . GLU A 1 99 ? 12.025 12.375 3.026 1.00 63.34 99 GLU A O 1
ATOM 837 N N . GLU A 1 100 ? 12.595 10.308 2.346 1.00 51.50 100 GLU A N 1
ATOM 838 C CA . GLU A 1 100 ? 13.974 10.648 1.929 1.00 51.50 100 GLU A CA 1
ATOM 839 C C . GLU A 1 100 ? 14.009 11.454 0.619 1.00 51.50 100 GLU A C 1
ATOM 841 O O . GLU A 1 100 ? 13.282 11.098 -0.346 1.00 51.50 100 GLU A O 1
#

Radius of gyration: 16.01 Å; chains: 1; bounding box: 40×21×42 Å

Foldseek 3Di:
DVVVCVVVVHPDDDPVNVVVVLVVVCVVCVVVLVCCQPPVADPLLNQQLVCQLVVHDRDPPCVVSLVVCVVVQQWDDDPHDIAGNPNSSSVSCVVPPDDD